Protein AF-A0A7W0L3Q6-F1 (afdb_monomer)

Structure (mmCIF, N/CA/C/O backbone):
data_AF-A0A7W0L3Q6-F1
#
_entry.id   AF-A0A7W0L3Q6-F1
#
loop_
_atom_site.group_PDB
_atom_site.id
_atom_site.type_symbol
_atom_site.label_atom_id
_atom_site.label_alt_id
_atom_site.label_comp_id
_atom_site.label_asym_id
_atom_site.label_entity_id
_atom_site.label_seq_id
_atom_site.pdbx_PDB_ins_code
_atom_site.Cartn_x
_atom_site.Cartn_y
_atom_site.Cartn_z
_atom_site.occupancy
_atom_site.B_iso_or_equiv
_atom_site.auth_seq_id
_atom_site.auth_comp_id
_atom_site.auth_asym_id
_atom_site.auth_atom_id
_atom_site.pdbx_PDB_model_num
ATOM 1 N N . ALA A 1 1 ? -12.039 5.943 18.861 1.00 82.31 1 ALA A N 1
ATOM 2 C CA . ALA A 1 1 ? -10.903 6.580 18.162 1.00 82.31 1 ALA A CA 1
ATOM 3 C C . ALA A 1 1 ? -10.503 5.687 16.990 1.00 82.31 1 ALA A C 1
ATOM 5 O O . ALA A 1 1 ? -10.913 4.536 17.007 1.00 82.31 1 ALA A O 1
ATOM 6 N N . CYS A 1 2 ? -9.796 6.208 15.985 1.00 92.00 2 CYS A N 1
ATOM 7 C CA . CYS A 1 2 ? -9.255 5.420 14.870 1.00 92.00 2 CYS A CA 1
ATOM 8 C C . CYS A 1 2 ? -7.726 5.522 14.918 1.00 92.00 2 CYS A C 1
ATOM 10 O O . CYS A 1 2 ? -7.197 6.631 14.822 1.00 92.00 2 CYS A O 1
ATOM 12 N N . ALA A 1 3 ? -7.035 4.401 15.112 1.00 96.25 3 ALA A N 1
ATOM 13 C CA . ALA A 1 3 ? -5.580 4.321 15.098 1.00 96.25 3 ALA A CA 1
ATOM 14 C C . ALA A 1 3 ? -5.083 4.084 13.665 1.00 96.25 3 ALA A C 1
ATOM 16 O O . ALA A 1 3 ? -5.434 3.087 13.032 1.00 96.25 3 ALA A O 1
ATOM 17 N N . ILE A 1 4 ? -4.249 4.997 13.159 1.00 97.56 4 ILE A N 1
ATOM 18 C CA . ILE A 1 4 ? -3.708 4.936 11.796 1.00 97.56 4 ILE A CA 1
ATOM 19 C C . ILE A 1 4 ? -2.204 4.670 11.850 1.00 97.56 4 ILE A C 1
ATOM 21 O O . ILE A 1 4 ? -1.456 5.439 12.451 1.00 97.56 4 ILE A O 1
ATOM 25 N N . GLY A 1 5 ? -1.770 3.588 11.210 1.00 97.88 5 GLY A N 1
ATOM 26 C CA . GLY A 1 5 ? -0.369 3.228 11.041 1.00 97.88 5 GLY A CA 1
ATOM 27 C C . GLY A 1 5 ? 0.128 3.587 9.645 1.00 97.88 5 GLY A C 1
ATOM 28 O O . GLY A 1 5 ? -0.593 3.418 8.663 1.00 97.88 5 GLY A O 1
ATOM 29 N N . VAL A 1 6 ? 1.366 4.066 9.541 1.00 97.94 6 VAL A N 1
ATOM 30 C CA . VAL A 1 6 ? 2.004 4.386 8.258 1.00 97.94 6 VAL A CA 1
ATOM 31 C C . VAL A 1 6 ? 3.333 3.650 8.170 1.00 97.94 6 VAL A C 1
ATOM 33 O O . VAL A 1 6 ? 4.133 3.689 9.101 1.00 97.94 6 VAL A O 1
ATOM 36 N N . MET A 1 7 ? 3.568 2.984 7.045 1.00 95.88 7 MET A N 1
ATOM 37 C CA . MET A 1 7 ? 4.810 2.274 6.752 1.00 95.88 7 MET A CA 1
ATOM 38 C C . MET A 1 7 ? 5.201 2.475 5.292 1.00 95.88 7 MET A C 1
ATOM 40 O O . MET A 1 7 ? 4.358 2.737 4.439 1.00 95.88 7 MET A O 1
ATOM 44 N N . HIS A 1 8 ? 6.489 2.348 4.980 1.00 95.19 8 HIS A N 1
ATOM 45 C CA . HIS A 1 8 ? 6.921 2.396 3.587 1.00 95.19 8 HIS A CA 1
ATOM 46 C C . HIS A 1 8 ? 6.529 1.111 2.841 1.00 95.19 8 HIS A C 1
ATOM 48 O O . HIS A 1 8 ? 5.789 1.174 1.862 1.00 95.19 8 HIS A O 1
ATOM 54 N N . SER A 1 9 ? 7.003 -0.042 3.324 1.00 95.19 9 SER A N 1
ATOM 55 C CA . SER A 1 9 ? 6.768 -1.367 2.736 1.00 95.19 9 SER A CA 1
ATOM 56 C C . SER A 1 9 ? 5.681 -2.123 3.508 1.00 95.19 9 SER A C 1
ATOM 58 O O . SER A 1 9 ? 5.704 -2.082 4.738 1.00 95.19 9 SER A O 1
ATOM 60 N N . PRO A 1 10 ? 4.749 -2.826 2.834 1.00 94.88 10 PRO A N 1
ATOM 61 C CA . PRO A 1 10 ? 3.648 -3.534 3.490 1.00 94.88 10 PRO A CA 1
ATOM 62 C C . PRO A 1 10 ? 4.068 -4.850 4.173 1.00 94.88 10 PRO A C 1
ATOM 64 O O . PRO A 1 10 ? 3.242 -5.509 4.792 1.00 94.88 10 PRO A O 1
ATOM 67 N N . GLU A 1 11 ? 5.332 -5.258 4.087 1.00 94.25 11 GLU A N 1
ATOM 68 C CA . GLU A 1 11 ? 5.797 -6.586 4.526 1.00 94.25 11 GLU A CA 1
ATOM 69 C C . GLU A 1 11 ? 5.617 -6.857 6.022 1.00 94.25 11 GLU A C 1
ATOM 71 O O . GLU A 1 11 ? 5.429 -7.999 6.431 1.00 94.25 11 GLU A O 1
ATOM 76 N N . ILE A 1 12 ? 5.609 -5.804 6.841 1.00 94.62 12 ILE A N 1
ATOM 77 C CA . ILE A 1 12 ? 5.389 -5.898 8.289 1.00 94.62 12 ILE A CA 1
ATOM 78 C C . ILE A 1 12 ? 3.940 -5.592 8.695 1.00 94.62 12 ILE A C 1
ATOM 80 O O . ILE A 1 12 ? 3.673 -5.323 9.868 1.00 94.62 12 ILE A O 1
ATOM 84 N N . VAL A 1 13 ? 2.988 -5.627 7.751 1.00 96.00 13 VAL A N 1
ATOM 85 C CA . VAL A 1 13 ? 1.572 -5.305 8.014 1.00 96.00 13 VAL A CA 1
ATOM 86 C C . VAL A 1 13 ? 0.985 -6.138 9.153 1.00 96.00 13 VAL A C 1
ATOM 88 O O . VAL A 1 13 ? 0.223 -5.612 9.960 1.00 96.00 13 VAL A O 1
ATOM 91 N N . SER A 1 14 ? 1.394 -7.401 9.286 1.00 95.38 14 SER A N 1
ATOM 92 C CA . SER A 1 14 ? 0.936 -8.282 10.363 1.00 95.38 14 SER A CA 1
ATOM 93 C C . SER A 1 14 ? 1.287 -7.739 11.750 1.00 95.38 14 SER A C 1
ATOM 95 O O . SER A 1 14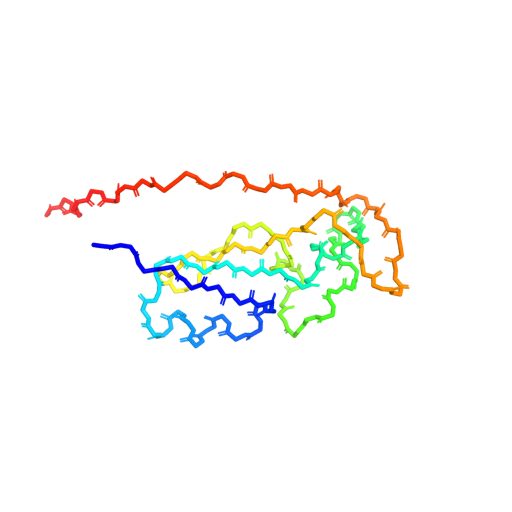 ? 0.468 -7.838 12.656 1.00 95.38 14 SER A O 1
ATOM 97 N N . HIS A 1 15 ? 2.453 -7.106 11.926 1.00 96.56 15 HIS A N 1
ATOM 98 C CA . HIS A 1 15 ? 2.830 -6.504 13.211 1.00 96.56 15 HIS A CA 1
ATOM 99 C C . HIS A 1 15 ? 1.926 -5.324 13.568 1.00 96.56 15 HIS A C 1
ATOM 101 O O . HIS A 1 15 ? 1.520 -5.182 14.717 1.00 96.56 15 HIS A O 1
ATOM 107 N N . PHE A 1 16 ? 1.566 -4.502 12.582 1.00 97.44 16 PHE A N 1
ATOM 108 C CA . PHE A 1 16 ? 0.654 -3.378 12.789 1.00 97.44 16 PHE A CA 1
ATOM 109 C C . PHE A 1 16 ? -0.773 -3.861 13.067 1.00 97.44 16 PHE A C 1
ATOM 111 O O . PHE A 1 16 ? -1.438 -3.338 13.959 1.00 97.44 16 PHE A O 1
ATOM 118 N N . ALA A 1 17 ? -1.232 -4.892 12.358 1.00 96.50 17 ALA A N 1
ATOM 119 C CA . ALA A 1 17 ? -2.539 -5.482 12.618 1.00 96.50 17 ALA A CA 1
ATOM 120 C C . ALA A 1 17 ? -2.618 -6.064 14.042 1.00 96.50 17 ALA A C 1
ATOM 122 O O . ALA A 1 17 ? -3.569 -5.792 14.771 1.00 96.50 17 ALA A O 1
ATOM 123 N N . LEU A 1 18 ? -1.581 -6.790 14.478 1.00 97.38 18 LEU A N 1
ATOM 124 C CA . LEU A 1 18 ? -1.487 -7.339 15.837 1.00 97.38 18 LEU A CA 1
ATOM 125 C C . LEU A 1 18 ? -1.350 -6.257 16.919 1.00 97.38 18 LEU A C 1
ATOM 127 O O . LEU A 1 18 ? -1.820 -6.455 18.035 1.00 97.38 18 LEU A O 1
ATOM 131 N N . ALA A 1 19 ? -0.757 -5.107 16.592 1.00 97.31 19 ALA A N 1
ATOM 132 C CA . ALA A 1 19 ? -0.687 -3.949 17.483 1.00 97.31 19 ALA A CA 1
ATOM 133 C C . ALA A 1 19 ? -2.015 -3.170 17.592 1.00 97.31 19 ALA A C 1
ATOM 135 O O . ALA A 1 19 ? -2.096 -2.214 18.362 1.00 97.31 19 ALA A O 1
ATOM 136 N N . GLY A 1 20 ? -3.057 -3.562 16.848 1.00 96.00 20 GLY A N 1
ATOM 137 C CA . GLY A 1 20 ? -4.400 -2.991 16.966 1.00 96.00 20 GLY A CA 1
ATOM 138 C C . GLY A 1 20 ? -4.645 -1.724 16.143 1.00 96.00 20 GLY A C 1
ATOM 139 O O . GLY A 1 20 ? -5.553 -0.964 16.470 1.00 96.00 20 GLY A O 1
ATO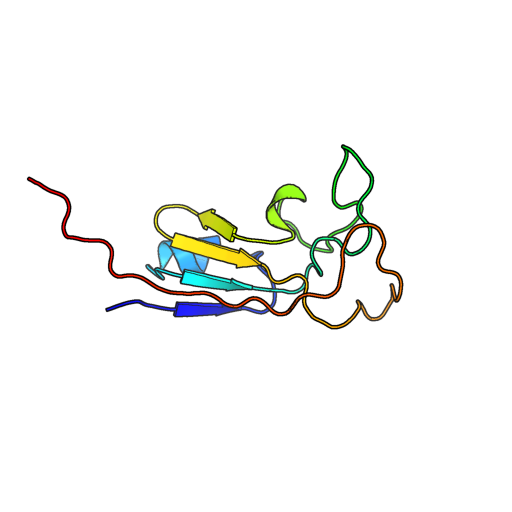M 140 N N . PHE A 1 21 ? -3.867 -1.470 15.085 1.00 97.62 21 PHE A N 1
ATOM 141 C CA . PHE A 1 21 ? -4.159 -0.365 14.164 1.00 97.62 21 PHE A CA 1
ATOM 142 C C . PHE A 1 21 ? -5.430 -0.645 13.346 1.00 97.62 21 PHE A C 1
ATOM 144 O O . PHE A 1 21 ? -5.577 -1.720 12.767 1.00 97.62 21 PHE A O 1
ATOM 151 N N . ASP A 1 22 ? -6.329 0.334 13.236 1.00 95.94 22 ASP A N 1
ATOM 152 C CA . ASP A 1 22 ? -7.579 0.204 12.474 1.00 95.94 22 ASP A CA 1
ATOM 153 C C . ASP A 1 22 ? -7.342 0.332 10.960 1.00 95.94 22 ASP A C 1
ATOM 155 O O . ASP A 1 22 ? -7.957 -0.370 10.151 1.00 95.94 22 ASP A O 1
ATOM 159 N N . LEU A 1 23 ? -6.432 1.232 10.576 1.00 97.19 23 LEU A N 1
ATOM 160 C CA . LEU A 1 23 ? -6.040 1.505 9.195 1.00 97.19 23 LEU A CA 1
ATOM 161 C C . LEU A 1 23 ? -4.519 1.573 9.080 1.00 97.19 23 LEU A C 1
ATOM 163 O O . LEU A 1 23 ? -3.859 2.287 9.827 1.00 97.19 23 LEU A O 1
ATOM 167 N N . ILE A 1 24 ? -3.972 0.878 8.094 1.00 98.19 24 ILE A N 1
ATOM 168 C CA . ILE A 1 24 ? -2.548 0.800 7.800 1.00 98.19 24 ILE A CA 1
ATOM 169 C C . ILE A 1 24 ? -2.336 1.308 6.376 1.00 98.19 24 ILE A C 1
ATOM 171 O O . ILE A 1 24 ? -2.948 0.810 5.432 1.00 98.19 24 ILE A O 1
ATOM 175 N N . LEU A 1 25 ? -1.475 2.306 6.215 1.00 98.19 25 LEU A N 1
ATOM 176 C CA . LEU A 1 25 ? -1.124 2.895 4.928 1.00 98.19 25 LEU A CA 1
ATOM 177 C C . LEU A 1 25 ? 0.295 2.474 4.547 1.00 98.19 25 LEU A C 1
ATOM 179 O O . LEU A 1 25 ? 1.232 2.683 5.318 1.00 98.19 25 LEU A O 1
ATOM 183 N N . ALA A 1 26 ? 0.442 1.902 3.356 1.00 97.56 26 ALA A N 1
ATOM 184 C CA . ALA A 1 26 ? 1.714 1.449 2.812 1.00 97.56 26 ALA A CA 1
ATOM 185 C C . ALA A 1 26 ? 1.912 1.900 1.358 1.00 97.56 26 ALA A C 1
ATOM 187 O O . ALA A 1 26 ? 0.987 2.380 0.697 1.00 97.56 26 ALA A O 1
ATOM 188 N N . GLY A 1 27 ? 3.131 1.733 0.850 1.00 94.81 27 GLY A N 1
ATOM 189 C CA . GLY A 1 27 ? 3.495 1.969 -0.544 1.00 94.81 27 GLY A CA 1
ATOM 190 C C . GLY A 1 27 ? 4.515 0.936 -1.014 1.00 94.81 27 GLY A C 1
ATOM 191 O O . GLY A 1 27 ? 4.250 -0.261 -0.944 1.00 94.81 27 GLY A O 1
ATOM 192 N N . HIS A 1 28 ? 5.678 1.413 -1.470 1.00 95.06 28 HIS A N 1
ATOM 193 C CA . HIS A 1 28 ? 6.851 0.629 -1.892 1.00 95.06 28 HIS A CA 1
ATOM 194 C C . HIS A 1 28 ? 6.695 -0.175 -3.194 1.00 95.06 28 HIS A C 1
ATOM 196 O O . HIS A 1 28 ? 7.536 -0.088 -4.081 1.00 95.06 28 HIS A O 1
ATOM 202 N N . THR A 1 29 ? 5.605 -0.916 -3.349 1.00 94.31 29 THR A N 1
ATOM 203 C CA . THR A 1 29 ? 5.382 -1.870 -4.450 1.00 94.31 29 THR A CA 1
ATOM 204 C C . THR A 1 29 ? 5.039 -1.219 -5.792 1.00 94.31 29 THR A C 1
ATOM 206 O O . THR A 1 29 ? 5.010 -1.902 -6.814 1.00 94.31 29 THR A O 1
ATOM 209 N N . HIS A 1 30 ? 4.674 0.069 -5.800 1.00 94.94 30 HIS A N 1
ATOM 210 C CA . HIS A 1 30 ? 4.122 0.781 -6.961 1.00 94.94 30 HIS A CA 1
ATOM 211 C C . HIS A 1 30 ? 2.939 0.051 -7.639 1.00 94.94 30 HIS A C 1
ATOM 213 O O . HIS A 1 30 ? 2.732 0.182 -8.847 1.00 94.94 30 HIS A O 1
ATOM 219 N N . ALA A 1 31 ? 2.179 -0.757 -6.883 1.00 93.88 31 ALA A N 1
ATOM 220 C CA . ALA A 1 31 ? 1.153 -1.677 -7.395 1.00 93.88 31 ALA A CA 1
ATOM 221 C C . ALA A 1 31 ? 1.640 -2.684 -8.453 1.00 93.88 31 ALA A C 1
ATOM 223 O O . ALA A 1 31 ? 0.847 -3.199 -9.251 1.00 93.88 31 ALA A O 1
ATOM 224 N N . GLY A 1 32 ? 2.941 -2.984 -8.423 1.00 93.44 32 GLY A N 1
ATOM 225 C CA . GLY A 1 32 ? 3.656 -3.846 -9.356 1.00 93.44 32 GLY A CA 1
ATOM 226 C C . GLY A 1 32 ? 4.243 -3.115 -10.559 1.00 93.44 32 GLY A C 1
ATOM 227 O O . GLY A 1 32 ? 5.097 -3.669 -11.237 1.00 93.44 32 GLY A O 1
ATOM 228 N N . GLN A 1 33 ? 3.801 -1.877 -10.816 1.00 93.19 33 GLN A N 1
ATOM 229 C CA . GLN A 1 33 ? 4.190 -0.972 -11.904 1.00 93.19 33 GLN A CA 1
ATOM 230 C C . GLN A 1 33 ? 3.996 -1.486 -13.349 1.00 93.19 33 GLN A C 1
ATOM 232 O O . GLN A 1 33 ? 3.521 -0.744 -14.209 1.00 93.19 33 GLN A O 1
ATOM 237 N N . VAL A 1 34 ? 4.294 -2.754 -13.617 1.00 93.38 34 VAL A N 1
ATOM 238 C CA . VAL A 1 34 ? 4.011 -3.499 -14.841 1.00 93.38 34 VAL A CA 1
ATOM 239 C C . VAL A 1 34 ? 3.032 -4.613 -14.489 1.00 93.38 34 VAL A C 1
ATOM 241 O O . VAL A 1 34 ? 3.353 -5.534 -13.732 1.00 93.38 34 VAL A O 1
ATOM 244 N N . ARG A 1 35 ? 1.816 -4.516 -15.031 1.00 94.25 35 ARG A N 1
ATOM 245 C CA . ARG A 1 35 ? 0.752 -5.497 -14.812 1.00 94.25 35 ARG A CA 1
ATOM 246 C C . ARG A 1 35 ? 0.319 -6.118 -16.133 1.00 94.25 35 ARG A C 1
ATOM 248 O O . ARG A 1 35 ? -0.096 -5.415 -17.050 1.00 94.25 35 ARG A O 1
ATOM 255 N N . VAL A 1 36 ? 0.373 -7.438 -16.222 1.00 94.06 36 VAL A N 1
ATOM 256 C CA . VAL A 1 36 ? -0.099 -8.177 -17.398 1.00 94.06 36 VAL A CA 1
ATOM 257 C C . VAL A 1 36 ? -1.591 -8.476 -17.216 1.00 94.06 36 VAL A C 1
ATOM 259 O O . VAL A 1 36 ? -2.009 -8.798 -16.096 1.00 94.06 36 VAL A O 1
ATOM 262 N N . PRO A 1 37 ? -2.424 -8.352 -18.267 1.00 90.62 37 PRO A N 1
ATOM 263 C CA . PRO A 1 37 ? -3.808 -8.809 -18.215 1.00 90.62 37 PRO A CA 1
ATOM 264 C C . PRO A 1 37 ? -3.905 -10.233 -17.651 1.00 90.62 37 PRO A C 1
ATOM 266 O O . PRO A 1 37 ? -3.094 -11.092 -17.982 1.00 90.62 37 PRO A O 1
ATOM 269 N N . TRP A 1 38 ? -4.877 -10.461 -16.766 1.00 89.19 38 TRP A N 1
ATOM 270 C CA . TRP A 1 38 ? -5.161 -11.743 -16.093 1.00 89.19 38 TRP A CA 1
ATOM 271 C C . TRP A 1 38 ? -4.112 -12.234 -15.077 1.00 89.19 38 TRP A C 1
ATOM 273 O O . TRP A 1 38 ? -4.503 -12.803 -14.063 1.00 89.19 38 TRP A O 1
ATOM 283 N N . ALA A 1 39 ? -2.817 -11.968 -15.277 1.00 89.62 39 ALA A N 1
ATOM 284 C CA . ALA A 1 39 ? -1.748 -12.372 -14.352 1.00 89.62 39 ALA A CA 1
ATOM 285 C C . ALA A 1 39 ? -1.460 -11.341 -13.241 1.00 89.62 39 ALA A C 1
ATOM 287 O O . ALA A 1 39 ? -0.978 -11.697 -12.168 1.00 89.62 39 ALA A O 1
ATOM 288 N N . GLY A 1 40 ? -1.772 -10.060 -13.462 1.00 92.25 40 GLY A N 1
ATOM 289 C CA . GLY A 1 40 ? -1.531 -9.005 -12.477 1.00 92.25 40 GLY A CA 1
ATOM 290 C C . GLY A 1 40 ? -0.079 -8.519 -12.462 1.00 92.25 40 GLY A C 1
ATOM 291 O O . GLY A 1 40 ? 0.550 -8.407 -13.512 1.00 92.25 40 GLY A O 1
ATOM 292 N N . ALA A 1 41 ? 0.418 -8.134 -11.284 1.00 92.94 41 ALA A N 1
ATOM 293 C CA . ALA A 1 41 ? 1.758 -7.572 -11.111 1.00 92.94 41 ALA A CA 1
ATOM 294 C C . ALA A 1 41 ? 2.854 -8.610 -11.398 1.00 92.94 41 ALA A C 1
ATOM 296 O O . ALA A 1 41 ? 2.846 -9.685 -10.807 1.00 92.94 41 ALA A O 1
ATOM 297 N N . VAL A 1 42 ? 3.808 -8.263 -12.269 1.00 89.88 42 VAL A N 1
ATOM 298 C CA . VAL A 1 42 ? 4.917 -9.162 -12.649 1.00 89.88 42 VAL A CA 1
ATOM 299 C C . VAL A 1 42 ? 6.002 -9.192 -11.573 1.00 89.88 42 VAL A C 1
ATOM 301 O O . VAL A 1 42 ? 6.513 -10.251 -11.229 1.00 89.88 42 VAL A O 1
ATOM 304 N N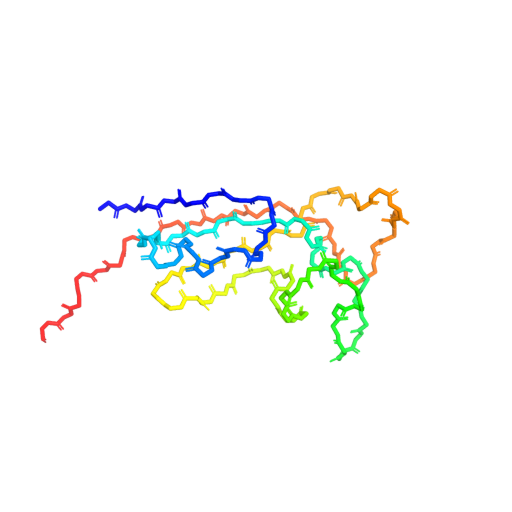 . VAL A 1 43 ? 6.344 -8.022 -11.031 1.00 87.94 43 VAL A N 1
ATOM 305 C CA . VAL A 1 43 ? 7.327 -7.850 -9.956 1.00 87.94 43 VAL A CA 1
ATOM 306 C C . VAL A 1 43 ? 6.792 -6.805 -8.991 1.00 87.94 43 VAL A C 1
ATOM 308 O O . VAL A 1 43 ? 6.308 -5.762 -9.417 1.00 87.94 43 VAL A O 1
ATOM 311 N N . THR A 1 44 ? 6.882 -7.069 -7.693 1.00 90.00 44 THR A N 1
ATOM 312 C CA . THR A 1 44 ? 6.415 -6.146 -6.644 1.00 90.00 44 THR A CA 1
ATOM 313 C C . THR A 1 44 ? 7.532 -5.666 -5.727 1.00 90.00 44 THR A C 1
ATOM 315 O O . THR A 1 44 ? 7.305 -4.726 -4.970 1.00 90.00 44 THR A O 1
ATOM 318 N N . ASN A 1 45 ? 8.712 -6.299 -5.785 1.00 88.50 45 ASN A N 1
ATOM 319 C CA . ASN A 1 45 ? 9.820 -6.110 -4.840 1.00 88.50 45 ASN A CA 1
ATOM 320 C C . ASN A 1 45 ? 9.382 -6.215 -3.368 1.00 88.50 45 ASN A C 1
ATOM 322 O O . ASN A 1 45 ? 9.916 -5.531 -2.508 1.00 88.50 45 ASN A O 1
ATOM 326 N N . SER A 1 46 ? 8.392 -7.060 -3.089 1.00 90.12 46 SER A N 1
ATOM 327 C CA . SER A 1 46 ? 7.871 -7.305 -1.750 1.00 90.12 46 SER A CA 1
ATOM 328 C C . SER A 1 46 ? 7.690 -8.803 -1.548 1.00 90.12 46 SER A C 1
ATOM 330 O O . SER A 1 46 ? 7.324 -9.520 -2.478 1.00 90.12 46 SER A O 1
ATOM 332 N N . SER A 1 47 ? 7.908 -9.259 -0.320 1.00 90.38 47 SER A N 1
ATOM 333 C CA . SER A 1 47 ? 7.621 -10.626 0.126 1.00 90.38 47 SER A CA 1
ATOM 334 C C . SER A 1 47 ? 6.123 -10.948 0.224 1.00 90.38 47 SER A C 1
ATOM 336 O O . SER A 1 47 ? 5.762 -12.114 0.384 1.00 90.38 47 SER A O 1
ATOM 338 N N . LEU A 1 48 ? 5.234 -9.955 0.101 1.00 90.06 48 LEU A N 1
ATOM 339 C CA . LEU A 1 48 ? 3.793 -10.195 0.065 1.00 90.06 48 LEU A CA 1
ATOM 340 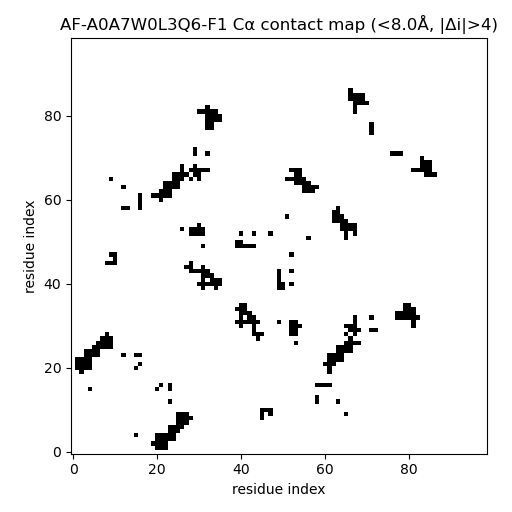C C . LEU A 1 48 ? 3.318 -10.740 -1.295 1.00 90.06 48 LEU A C 1
ATOM 342 O O . LEU A 1 48 ? 3.875 -10.382 -2.337 1.00 90.06 48 LEU A O 1
ATOM 346 N N . PRO A 1 49 ? 2.222 -11.528 -1.316 1.00 91.94 49 PRO A N 1
ATOM 347 C CA . PRO A 1 49 ? 1.574 -11.952 -2.553 1.00 91.94 49 PRO A CA 1
ATOM 348 C C . PRO A 1 49 ? 1.292 -10.784 -3.503 1.00 91.94 49 PRO A C 1
ATOM 350 O O . PRO A 1 49 ? 0.816 -9.729 -3.084 1.00 91.94 49 PRO A O 1
ATOM 353 N N . ALA A 1 50 ? 1.493 -10.995 -4.806 1.00 92.19 50 ALA A N 1
ATOM 354 C CA . ALA A 1 50 ? 1.332 -9.955 -5.828 1.00 92.19 50 ALA A CA 1
ATOM 355 C C . ALA A 1 50 ? -0.073 -9.317 -5.864 1.00 92.19 50 ALA A C 1
ATOM 357 O O . ALA A 1 50 ? -0.227 -8.155 -6.245 1.00 92.19 50 ALA A O 1
ATOM 358 N N . GLY A 1 51 ? -1.099 -10.047 -5.414 1.00 91.25 51 GLY A N 1
ATOM 359 C CA . GLY A 1 51 ? -2.458 -9.525 -5.248 1.00 91.25 51 GLY A CA 1
ATOM 360 C C . GLY A 1 51 ? -2.570 -8.383 -4.229 1.00 91.25 51 GLY A C 1
ATOM 361 O O . GLY A 1 51 ? -3.455 -7.544 -4.362 1.00 91.25 51 GLY A O 1
ATOM 362 N N . LEU A 1 52 ? -1.641 -8.297 -3.271 1.00 93.44 52 LEU A N 1
ATOM 363 C CA . LEU A 1 52 ? -1.582 -7.249 -2.246 1.00 93.44 52 LEU A CA 1
ATOM 364 C C . LEU A 1 52 ? -0.742 -6.040 -2.672 1.00 93.44 52 LEU A C 1
ATOM 366 O O . LEU A 1 52 ? -0.541 -5.117 -1.888 1.00 93.44 52 LEU A O 1
ATOM 370 N N . ALA A 1 53 ? -0.244 -6.015 -3.911 1.00 94.69 53 ALA A N 1
ATOM 371 C CA . ALA A 1 53 ? 0.658 -4.963 -4.360 1.00 94.69 53 ALA A CA 1
ATOM 372 C C . ALA A 1 53 ? 0.013 -3.571 -4.365 1.00 94.69 53 ALA A C 1
ATOM 374 O O . ALA A 1 53 ? 0.735 -2.587 -4.332 1.00 94.69 53 ALA A O 1
ATOM 375 N N . GLY A 1 54 ? -1.309 -3.444 -4.452 1.00 95.06 54 GLY A N 1
ATOM 376 C CA . GLY A 1 54 ? -1.966 -2.141 -4.534 1.00 95.06 54 GLY A CA 1
ATOM 377 C C . GLY A 1 54 ? -3.412 -2.185 -4.071 1.00 95.06 54 GLY A C 1
ATOM 378 O O . GLY A 1 54 ? -4.045 -3.240 -4.126 1.00 95.06 54 GLY A O 1
ATOM 379 N N . GLY A 1 55 ? -3.933 -1.034 -3.659 1.00 95.12 55 GLY A N 1
ATOM 380 C CA . GLY A 1 55 ? -5.323 -0.851 -3.257 1.00 95.12 55 GLY A CA 1
ATOM 381 C C . GLY A 1 55 ? -5.627 -1.295 -1.820 1.00 95.12 55 GLY A C 1
ATOM 382 O O . GLY A 1 55 ? -4.708 -1.520 -1.026 1.00 95.12 55 GLY A O 1
ATOM 383 N N . PRO A 1 56 ? -6.924 -1.363 -1.465 1.00 96.62 56 PRO A N 1
ATOM 384 C CA . PRO A 1 56 ? -7.385 -1.718 -0.129 1.00 96.62 56 PRO A CA 1
ATOM 385 C C . PRO A 1 56 ? -7.487 -3.236 0.081 1.00 96.62 56 PRO A C 1
ATOM 387 O O . PRO A 1 56 ? -8.009 -3.957 -0.767 1.00 96.62 56 PRO A O 1
ATOM 390 N N . HIS A 1 57 ? -7.075 -3.700 1.259 1.00 96.56 57 HIS A N 1
ATOM 391 C CA . HIS A 1 57 ? -7.068 -5.102 1.680 1.00 96.56 57 HIS A CA 1
ATOM 392 C C . HIS A 1 57 ? -7.490 -5.236 3.144 1.00 96.56 57 HIS A C 1
ATOM 394 O O . HIS A 1 57 ? -7.336 -4.309 3.940 1.00 96.56 57 HIS A O 1
ATOM 400 N N . ARG A 1 58 ? -7.994 -6.414 3.516 1.00 95.94 58 ARG A N 1
ATOM 401 C CA . ARG A 1 58 ? -8.245 -6.788 4.915 1.00 95.94 58 ARG A CA 1
ATOM 402 C C . ARG A 1 58 ? -7.057 -7.574 5.459 1.00 95.94 58 ARG A C 1
ATOM 404 O O . ARG A 1 58 ? -6.623 -8.530 4.823 1.00 95.94 58 ARG A O 1
ATOM 411 N N . VAL A 1 59 ? -6.582 -7.204 6.647 1.00 95.12 59 VAL A N 1
ATOM 412 C CA . VAL A 1 59 ? -5.557 -7.951 7.393 1.00 95.12 59 VAL A CA 1
ATOM 413 C C . VAL A 1 59 ? -6.046 -8.111 8.829 1.00 95.12 59 VAL A C 1
ATOM 415 O O . VAL A 1 59 ? -5.956 -7.187 9.632 1.00 95.12 59 VAL A O 1
ATOM 418 N N . GLY A 1 60 ? -6.638 -9.267 9.137 1.00 93.94 60 GLY A N 1
ATOM 419 C CA . GLY A 1 60 ? -7.374 -9.447 10.390 1.00 93.94 60 GLY A CA 1
ATOM 420 C C . GLY A 1 60 ? -8.531 -8.446 10.503 1.00 93.94 60 GLY A C 1
ATOM 421 O O . GLY A 1 60 ? -9.349 -8.323 9.588 1.00 93.94 60 GLY A O 1
ATOM 422 N N . SER A 1 61 ? -8.594 -7.712 11.616 1.00 93.38 61 SER A N 1
ATOM 423 C CA . SER A 1 61 ? -9.561 -6.626 11.831 1.00 93.38 61 SER A CA 1
ATOM 424 C C . SER A 1 61 ? -9.177 -5.313 11.135 1.00 93.38 61 SER A C 1
ATOM 426 O O . SER A 1 61 ? -10.056 -4.480 10.900 1.00 93.38 61 SER A O 1
ATOM 428 N N . SER A 1 62 ? -7.908 -5.142 10.758 1.00 96.12 62 SER A N 1
ATOM 429 C CA . SER A 1 62 ? -7.366 -3.917 10.169 1.00 96.12 62 SER A CA 1
ATOM 430 C C . SER A 1 62 ? -7.675 -3.787 8.677 1.00 96.12 62 SER A C 1
ATOM 432 O O . SER A 1 62 ? -7.815 -4.774 7.942 1.00 96.12 62 SER A O 1
ATOM 434 N N . TRP A 1 63 ? -7.724 -2.544 8.207 1.00 97.12 63 TRP A N 1
ATOM 435 C CA . TRP A 1 63 ? -7.612 -2.2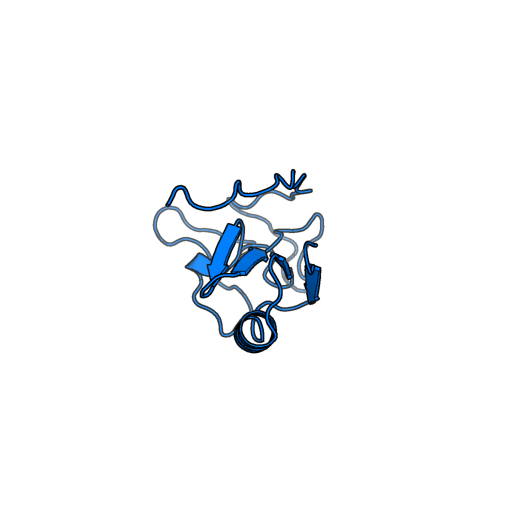14 6.789 1.00 97.12 63 TRP A CA 1
ATOM 436 C C . TRP A 1 63 ? -6.158 -1.929 6.425 1.00 97.12 63 TRP A C 1
ATOM 438 O O . TRP A 1 63 ? -5.494 -1.164 7.111 1.00 97.12 63 TRP A O 1
ATOM 448 N N . LEU A 1 64 ? -5.679 -2.486 5.318 1.00 97.62 64 LEU A N 1
ATOM 449 C CA . LEU A 1 64 ? -4.433 -2.102 4.661 1.00 97.62 64 LEU A CA 1
ATOM 450 C C . LEU A 1 64 ? -4.779 -1.346 3.379 1.00 97.62 64 LEU A C 1
ATOM 452 O O . LEU A 1 64 ? -5.616 -1.804 2.612 1.00 97.62 64 LEU A O 1
ATOM 456 N N . HIS A 1 65 ? -4.113 -0.233 3.103 1.00 97.94 65 HIS A N 1
ATOM 457 C CA . HIS A 1 65 ? -4.129 0.403 1.793 1.00 97.94 65 HIS A CA 1
ATOM 458 C C . HIS A 1 65 ? -2.702 0.530 1.262 1.00 97.94 65 HIS A C 1
ATOM 460 O O . HIS A 1 65 ? -1.887 1.237 1.855 1.00 97.94 65 HIS A O 1
ATOM 466 N N . VAL A 1 66 ? -2.413 -0.115 0.130 1.00 97.56 66 VAL A N 1
ATOM 467 C CA . VAL A 1 66 ? -1.114 -0.018 -0.547 1.00 97.56 66 VAL A CA 1
ATOM 468 C C . VAL A 1 66 ? -1.237 0.939 -1.729 1.00 97.56 66 VAL A C 1
ATOM 470 O O . VAL A 1 66 ? -1.897 0.643 -2.723 1.00 97.56 66 VAL A O 1
ATOM 473 N N . SER A 1 67 ? -0.626 2.115 -1.624 1.00 96.88 67 SER A N 1
ATOM 474 C CA . SER A 1 67 ? -0.688 3.127 -2.678 1.00 96.88 67 SER A CA 1
ATOM 475 C C . SER A 1 67 ? 0.200 2.745 -3.874 1.00 96.88 67 SER A C 1
ATOM 477 O O . SER A 1 67 ? 1.380 2.440 -3.679 1.00 96.88 67 SER A O 1
ATOM 479 N N . PRO A 1 68 ? -0.305 2.840 -5.122 1.00 94.81 68 PRO A N 1
ATOM 480 C CA . PRO A 1 68 ? 0.534 2.776 -6.321 1.00 94.81 68 PRO A CA 1
ATOM 481 C C . PRO A 1 68 ? 1.551 3.922 -6.408 1.00 94.81 68 PRO A C 1
ATOM 483 O O . PRO A 1 68 ? 2.563 3.791 -7.103 1.00 94.81 68 PRO A O 1
ATOM 486 N N . GLY A 1 69 ? 1.279 5.039 -5.725 1.00 95.00 69 GLY A N 1
ATOM 487 C CA . GLY A 1 69 ? 2.074 6.260 -5.745 1.00 95.00 69 GLY A CA 1
ATOM 488 C C . GLY A 1 69 ? 2.037 7.009 -7.080 1.00 95.00 69 GLY A C 1
ATOM 489 O O . GLY A 1 69 ? 1.574 6.507 -8.106 1.00 95.00 69 GLY A O 1
ATOM 490 N N . LEU A 1 70 ? 2.571 8.232 -7.064 1.00 94.25 70 LEU A N 1
ATOM 491 C CA . LEU A 1 70 ? 2.681 9.085 -8.254 1.00 94.25 70 LEU A CA 1
ATOM 492 C C . LEU A 1 70 ? 3.988 8.868 -9.035 1.00 94.25 70 LEU A C 1
ATOM 494 O O . LEU A 1 70 ? 4.046 9.112 -10.237 1.00 94.25 70 LEU A O 1
ATOM 498 N N . GLY A 1 71 ? 5.041 8.429 -8.343 1.00 90.12 71 GLY A N 1
ATOM 499 C CA . GLY A 1 71 ? 6.379 8.243 -8.905 1.00 90.12 71 GLY A CA 1
ATOM 500 C C . GLY A 1 71 ? 6.624 6.843 -9.463 1.00 90.12 71 GLY A C 1
ATOM 501 O O . GLY A 1 71 ? 5.742 5.988 -9.442 1.00 90.12 71 GLY A O 1
ATOM 502 N N . GLN A 1 72 ? 7.850 6.606 -9.921 1.00 87.81 72 GLN A N 1
ATOM 503 C CA . GLN A 1 72 ? 8.318 5.320 -10.439 1.00 87.81 72 GLN A CA 1
ATOM 504 C C . GLN A 1 72 ? 9.416 4.732 -9.559 1.00 87.81 72 GLN A C 1
ATOM 506 O O . GLN A 1 72 ? 10.100 5.462 -8.839 1.00 87.81 72 GLN A O 1
ATOM 511 N N . GLY A 1 73 ? 9.614 3.420 -9.657 1.00 81.44 73 GLY A N 1
ATOM 512 C CA . GLY A 1 73 ? 10.781 2.756 -9.102 1.00 81.44 73 GLY A CA 1
ATOM 513 C C . GLY A 1 73 ? 12.066 3.263 -9.761 1.00 81.44 73 GLY A C 1
ATOM 514 O O . GLY A 1 73 ? 12.116 3.517 -10.963 1.00 81.44 73 GLY A O 1
ATOM 515 N N . ARG A 1 74 ? 13.144 3.366 -8.980 1.00 80.56 74 ARG A N 1
ATOM 516 C CA . ARG A 1 74 ? 14.440 3.898 -9.442 1.00 80.56 74 ARG A CA 1
ATOM 517 C C . ARG A 1 74 ? 14.986 3.203 -10.696 1.00 80.56 74 ARG A C 1
ATOM 519 O O . ARG A 1 74 ? 15.607 3.852 -11.527 1.00 80.56 74 ARG A O 1
ATOM 526 N N . PHE A 1 75 ? 14.764 1.895 -10.811 1.00 78.81 75 PHE A N 1
ATOM 527 C CA . PHE A 1 75 ? 15.310 1.049 -11.880 1.00 78.81 75 PHE A CA 1
ATOM 528 C C . PHE A 1 75 ? 14.269 0.612 -12.915 1.00 78.81 75 PHE A C 1
ATOM 530 O O . PHE A 1 75 ? 14.596 -0.087 -13.865 1.00 78.81 75 PHE A O 1
ATOM 537 N N . SER A 1 76 ? 13.013 1.019 -12.743 1.00 77.44 76 SER A N 1
ATOM 538 C CA . SER A 1 76 ? 11.940 0.735 -13.686 1.00 77.44 76 SER A CA 1
ATOM 539 C C . SER A 1 76 ? 11.163 2.033 -13.876 1.00 77.44 76 SER A C 1
ATOM 541 O O . SER A 1 76 ? 10.347 2.372 -13.031 1.00 77.44 76 SER A O 1
ATOM 543 N N . PRO A 1 77 ? 11.420 2.821 -14.928 1.00 83.81 77 PRO A N 1
ATOM 544 C CA . PRO A 1 77 ? 10.681 4.061 -15.169 1.00 83.81 77 PRO A CA 1
ATOM 545 C C . PRO A 1 77 ? 9.342 3.826 -15.893 1.00 83.81 77 PRO A C 1
ATOM 547 O O . PRO A 1 77 ? 8.604 4.774 -16.161 1.00 83.81 77 PRO A O 1
ATOM 550 N N . ILE A 1 78 ? 9.014 2.573 -16.229 1.00 88.69 78 ILE A N 1
ATOM 551 C CA . ILE A 1 78 ? 7.873 2.213 -17.075 1.00 88.69 78 ILE A CA 1
ATOM 552 C C . ILE A 1 78 ? 6.682 1.801 -16.216 1.00 88.69 78 ILE A C 1
ATOM 554 O O . ILE A 1 78 ? 6.790 0.910 -15.375 1.00 88.69 78 ILE A O 1
ATOM 558 N N . ARG A 1 79 ? 5.520 2.402 -16.492 1.00 93.56 79 ARG A N 1
ATOM 559 C CA . ARG A 1 79 ? 4.217 1.935 -16.008 1.00 93.56 79 ARG A CA 1
ATOM 560 C C . ARG A 1 79 ? 3.432 1.309 -17.149 1.00 93.56 79 ARG A C 1
ATOM 562 O O . ARG A 1 79 ? 3.182 1.969 -18.152 1.00 93.56 79 ARG A O 1
ATOM 569 N N . PHE A 1 80 ? 2.995 0.067 -16.968 1.00 94.31 80 PHE A N 1
ATOM 570 C CA . PHE A 1 80 ? 2.122 -0.625 -17.913 1.00 94.31 80 PHE A CA 1
ATOM 571 C C . PHE A 1 80 ? 0.929 -1.213 -17.167 1.00 94.31 80 PHE A C 1
ATOM 573 O O . PHE A 1 80 ? 1.102 -1.970 -16.212 1.00 94.31 80 PHE A O 1
ATOM 580 N N . ASN A 1 81 ? -0.280 -0.823 -17.581 1.00 93.94 81 ASN A N 1
ATOM 581 C CA . ASN A 1 81 ? -1.537 -1.206 -16.926 1.00 93.94 81 ASN A CA 1
ATOM 582 C C . ASN A 1 81 ? -1.563 -0.910 -15.403 1.00 93.94 81 ASN A C 1
ATOM 584 O O . ASN A 1 81 ? -2.178 -1.622 -14.614 1.00 93.94 81 ASN A O 1
ATOM 588 N N . CYS A 1 82 ? -0.850 0.137 -14.980 1.00 93.19 82 CYS A N 1
ATOM 589 C CA . CYS A 1 82 ? -0.734 0.574 -13.591 1.00 93.19 82 CYS A CA 1
ATOM 590 C C . CYS A 1 82 ? -0.460 2.083 -13.559 1.00 93.19 82 CYS A C 1
ATOM 592 O O . CYS A 1 82 ? 0.691 2.516 -13.584 1.00 93.19 82 CYS A O 1
ATOM 594 N N . ARG A 1 83 ? -1.514 2.904 -13.594 1.00 92.44 83 ARG A N 1
ATOM 595 C CA . ARG A 1 83 ? -1.376 4.367 -13.670 1.00 92.44 83 ARG A CA 1
ATOM 596 C C . ARG A 1 83 ? -0.866 4.954 -12.340 1.00 92.44 83 ARG A C 1
ATOM 598 O O . ARG A 1 83 ? -1.141 4.366 -11.296 1.00 92.44 83 ARG A O 1
ATOM 605 N N . PRO A 1 84 ? -0.140 6.089 -12.369 1.00 94.06 84 PRO A N 1
ATOM 606 C CA . PRO A 1 84 ? 0.137 6.866 -11.164 1.00 94.06 84 PRO A CA 1
ATOM 607 C C . PRO A 1 84 ? -1.164 7.217 -10.435 1.00 94.06 84 PRO A C 1
ATOM 609 O O . PRO A 1 84 ? -2.157 7.551 -11.084 1.00 94.06 84 PRO A O 1
ATOM 612 N N . GLU A 1 85 ? -1.156 7.155 -9.106 1.00 95.06 85 GLU A N 1
ATOM 613 C CA . GLU A 1 85 ? -2.361 7.359 -8.300 1.00 95.06 85 GLU A CA 1
ATOM 614 C C . GLU A 1 85 ? -2.084 8.204 -7.050 1.00 95.06 85 GLU A C 1
ATOM 616 O O . GLU A 1 85 ? -1.111 7.977 -6.329 1.00 95.06 85 GLU A O 1
ATOM 621 N N . ALA A 1 86 ? -2.988 9.150 -6.778 1.00 94.94 86 ALA A N 1
ATOM 622 C CA . ALA A 1 86 ? -3.163 9.776 -5.472 1.00 94.94 86 ALA A CA 1
ATOM 623 C C . ALA A 1 86 ? -4.521 9.342 -4.906 1.00 94.94 86 ALA A C 1
ATOM 625 O O . ALA A 1 86 ? -5.568 9.647 -5.478 1.00 94.94 86 ALA A O 1
ATOM 626 N N . THR A 1 87 ? -4.503 8.615 -3.793 1.00 94.50 87 THR A N 1
ATOM 627 C CA . THR A 1 87 ? -5.712 8.017 -3.221 1.00 94.50 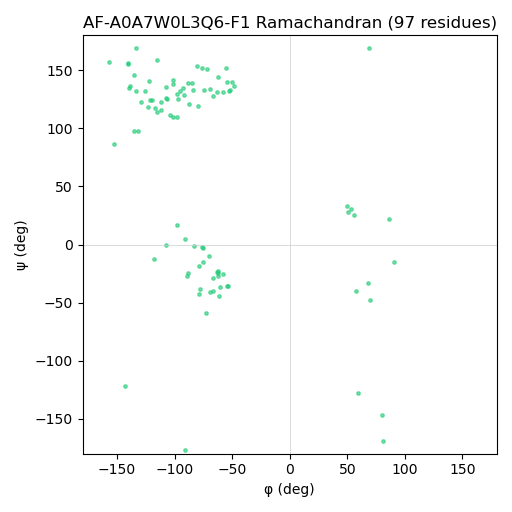87 THR A CA 1
ATOM 628 C C . THR A 1 87 ? -6.361 8.957 -2.204 1.00 94.50 87 THR A C 1
ATOM 630 O O . THR A 1 87 ? -5.719 9.388 -1.248 1.00 94.50 87 THR A O 1
ATOM 633 N N . LEU A 1 88 ? -7.663 9.219 -2.359 1.00 95.81 88 LEU A N 1
ATOM 634 C CA . LEU A 1 88 ? -8.482 9.902 -1.355 1.00 95.81 88 LEU A CA 1
ATOM 635 C C . LEU A 1 88 ? -9.259 8.875 -0.523 1.00 95.81 88 LEU A C 1
ATOM 637 O O . LEU A 1 88 ? -10.211 8.264 -1.008 1.00 95.81 88 LEU A O 1
ATOM 641 N N . LEU A 1 89 ? -8.886 8.712 0.747 1.00 94.56 89 LEU A N 1
ATOM 642 C CA . LEU A 1 89 ? -9.579 7.820 1.677 1.00 94.56 89 LEU A CA 1
ATOM 643 C C . LEU A 1 89 ? -10.569 8.605 2.542 1.00 94.56 89 LEU A C 1
ATOM 645 O O . LEU A 1 89 ? -10.201 9.559 3.225 1.00 94.56 89 LEU A O 1
ATOM 649 N N . ARG A 1 90 ? -11.836 8.178 2.544 1.00 93.88 90 ARG A N 1
ATOM 650 C CA . ARG A 1 90 ? -12.875 8.719 3.429 1.00 93.88 90 ARG A CA 1
ATOM 651 C C . ARG A 1 90 ? -13.148 7.737 4.559 1.00 93.88 90 ARG A C 1
ATOM 653 O O . ARG A 1 90 ? -13.738 6.683 4.334 1.00 93.88 90 ARG A O 1
ATOM 660 N N . LEU A 1 91 ? -12.772 8.114 5.775 1.00 92.56 91 LEU A N 1
ATOM 661 C CA . LEU A 1 91 ? -13.031 7.311 6.966 1.00 92.56 91 LEU A CA 1
ATOM 662 C C . LEU A 1 91 ? -14.439 7.589 7.489 1.00 92.56 91 LEU A C 1
ATOM 664 O O . LEU A 1 91 ? -14.864 8.740 7.586 1.00 92.56 91 LEU A O 1
ATOM 668 N N . ARG A 1 92 ? -15.171 6.520 7.802 1.00 91.00 92 ARG A N 1
ATOM 669 C CA . ARG A 1 92 ? -16.513 6.585 8.385 1.00 91.00 92 ARG A CA 1
ATOM 670 C C . ARG A 1 92 ? -16.523 5.825 9.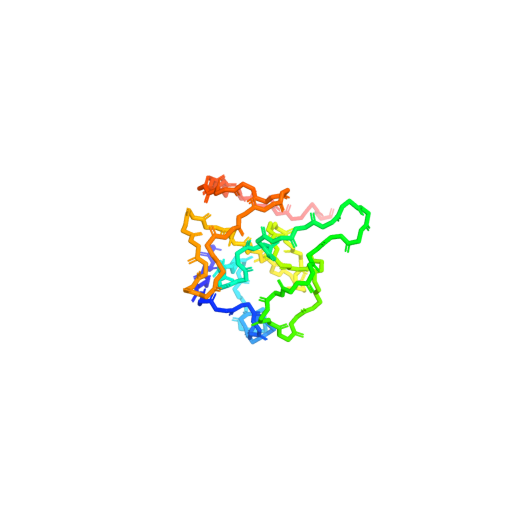708 1.00 91.00 92 ARG A C 1
ATOM 672 O O . ARG A 1 92 ? -15.922 4.753 9.769 1.00 91.00 92 ARG A O 1
ATOM 679 N N . PRO A 1 93 ? -17.214 6.330 10.741 1.00 86.06 93 PRO A N 1
ATOM 680 C CA . PRO A 1 93 ? -17.463 5.553 11.944 1.00 86.06 93 PRO A CA 1
ATOM 681 C C . PRO A 1 93 ? -18.198 4.264 11.579 1.00 86.06 93 PRO A C 1
ATOM 683 O O . PRO A 1 93 ? -19.197 4.301 10.858 1.00 86.06 93 PRO A O 1
ATOM 686 N N . VAL A 1 94 ? -17.723 3.131 12.084 1.00 76.19 94 VAL A N 1
ATOM 687 C CA . VAL A 1 94 ? -18.513 1.901 12.058 1.00 76.19 94 VAL A CA 1
ATOM 688 C C . VAL A 1 94 ? -19.492 2.017 13.224 1.00 76.19 94 VAL A C 1
ATOM 690 O O . VAL A 1 94 ? -19.068 2.220 14.362 1.00 76.19 94 VAL A O 1
ATOM 693 N N . GLY A 1 95 ? -20.799 2.000 12.947 1.00 67.56 95 GLY A N 1
ATOM 694 C CA . GLY A 1 95 ? -21.813 2.019 14.005 1.00 67.56 95 GLY A CA 1
ATOM 695 C C . GLY A 1 95 ? -21.583 0.868 14.987 1.00 67.56 95 GLY A C 1
ATOM 696 O O . GLY A 1 95 ? -21.027 -0.162 14.602 1.00 67.56 95 GLY A O 1
ATOM 697 N N . LYS A 1 96 ? -21.991 1.031 16.255 1.00 53.22 96 LYS A N 1
ATOM 698 C CA . LYS A 1 96 ? -21.947 -0.084 17.216 1.00 53.22 96 LYS A CA 1
ATOM 699 C C . LYS A 1 96 ? -22.656 -1.295 16.584 1.00 53.22 96 LYS A C 1
ATOM 701 O O . LYS A 1 96 ? -23.741 -1.091 16.030 1.00 53.22 96 LYS A O 1
ATOM 706 N N . PRO A 1 97 ? -22.079 -2.512 16.632 1.00 54.72 97 PRO A N 1
ATOM 707 C CA . PRO A 1 97 ? -22.799 -3.700 16.193 1.00 54.72 97 PRO A CA 1
ATOM 708 C C . PRO A 1 97 ? -24.146 -3.741 16.918 1.00 54.72 97 PRO A C 1
ATOM 710 O O . PRO A 1 97 ? -24.219 -3.470 18.120 1.00 54.72 97 PRO A O 1
ATOM 713 N N . LYS A 1 98 ? -25.220 -3.965 16.157 1.00 38.09 98 LYS A N 1
ATOM 714 C CA . LYS A 1 98 ? -26.564 -4.094 16.722 1.00 38.09 98 LYS A CA 1
ATOM 715 C C . LYS A 1 98 ? -26.546 -5.334 17.634 1.00 38.09 98 LYS A C 1
ATOM 717 O O . LYS A 1 98 ? -25.978 -6.334 17.189 1.00 38.09 98 LYS A O 1
ATOM 722 N N . PRO A 1 99 ? -27.052 -5.243 18.878 1.00 55.69 99 PRO A N 1
ATOM 723 C CA . PRO A 1 99 ? -27.113 -6.395 19.774 1.00 55.69 99 PRO A CA 1
ATOM 724 C C . PRO A 1 99 ? -27.920 -7.539 19.158 1.00 55.69 99 PRO A C 1
ATOM 726 O O . PRO A 1 99 ? -28.825 -7.244 18.337 1.00 55.69 99 PRO A O 1
#

Solvent-accessible surface area (backbone atoms only — not comparable to full-atom values): 5946 Å² total; per-residue (Å²): 139,83,46,76,42,78,47,60,57,58,76,59,47,66,60,45,36,74,72,63,30,48,35,35,40,24,30,80,22,35,38,15,23,38,34,48,88,97,72,40,34,76,52,39,95,57,93,55,62,58,84,66,24,38,49,79,45,78,46,87,91,15,38,38,34,20,40,32,32,72,72,66,54,95,90,44,84,64,64,36,88,38,71,66,41,84,86,86,84,84,87,72,87,78,72,79,80,80,131

Secondary structure (DSSP, 8-state):
---EEE-SSGGGHHHHHHTT-SEEEE-SSGGGSBEETTTEES--SSSS-GGGSSEEEEETTEEEEE---SS-BTTB---BS-----------PPPPPP-

Sequence (99 aa):
ACAIGVMHSPEIVSHFALAGFDLILAGHTHAGQVRVPWAGAVVTNSSLPAGLAGGPHRVGSSWLHVSPGLGQGRFSPIRFNCRPEATLLRLRPVGKPKP

Mean predicted aligned error: 4.43 Å

Foldseek 3Di:
DAAEAEDAACQCVLVVVVVPHAEYEYEQQLLLQAQDPPRGRPDRVYPDDSVQSAAWDDDPNHIYGYANAQADDPPDRHGHPRHHDDDDDDDDDDPDPDD

Nearest PDB structures (foldseek):
  4iqd-assembly1_A  TM=6.279E-01  e=6.880E+00  Bacillus anthracis
  3asa-assembly1_A-2  TM=3.530E-01  e=1.146E+00  Chlamydia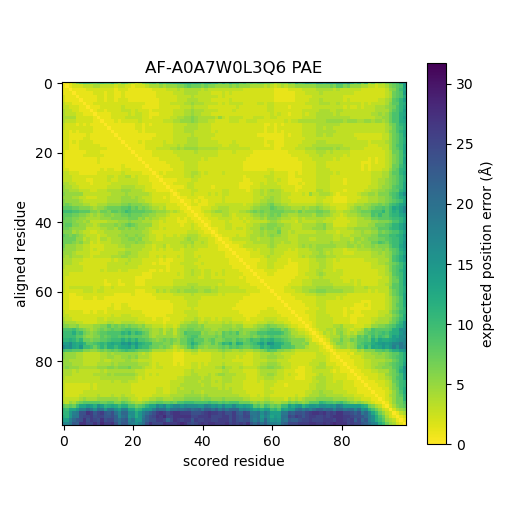 trachomatis
  6hxg-assembly1_B-3  TM=5.785E-01  e=7.352E+00  Arabidopsis thaliana
  8r8n-assembly2_B  TM=4.363E-01  e=8.971E+00  synthetic construct

Radius of gyration: 14.64 Å; Cα contacts (8 Å, |Δi|>4): 196; chains: 1; bounding box: 42×22×38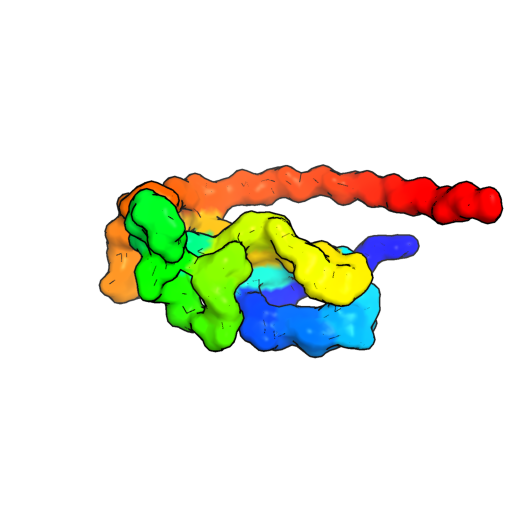 Å

pLDDT: mean 91.12, std 9.92, range [38.09, 98.19]